Protein AF-A0A9J6G019-F1 (afdb_monomer_lite)

Foldseek 3Di:
DDDQAAAEEEDAPDPVVVVVVVVVCVVPVRYDYDDDHDDPVCVVVSVVSQVVCCVVPVVPDLDDDDDDPPDDDDPPVVVVCVVVVSPDPDDDDDDDDDDD

Sequence (100 aa):
MGFKLVFLLGTTQRREVRRRVSEENGLHEDIVQGNFIDAYRNLTYKTVMLIRWARDFCARASFVLKIDDDMLLSVWDLAANTEQAASREVYHVGMAVPQK

Secondary structure (DSSP, 8-state):
------EEEEE-S-HHHHHHHHHHHHHH--EEEEEEE--GGGHHHHHHHHHHHHHHH-TT-S------TT----HHHHHHHHGGG-SSS-----PPPPP-

Structure (mmCIF, N/CA/C/O backbone):
data_AF-A0A9J6G019-F1
#
_entry.id   AF-A0A9J6G019-F1
#
loop_
_atom_site.group_PDB
_atom_site.id
_atom_site.type_symbol
_atom_site.label_atom_id
_atom_site.label_alt_id
_atom_site.label_comp_id
_atom_site.label_asym_id
_atom_site.label_entity_id
_atom_site.label_seq_id
_atom_site.pdbx_PDB_ins_code
_atom_site.Cartn_x
_atom_site.Cartn_y
_atom_site.Cartn_z
_atom_site.occupancy
_atom_site.B_iso_or_equiv
_atom_site.auth_seq_id
_atom_site.auth_comp_id
_atom_site.auth_asym_id
_atom_site.auth_atom_id
_atom_site.pdbx_PDB_model_num
ATOM 1 N N . MET A 1 1 ? -3.483 -3.246 19.970 1.00 55.81 1 MET A N 1
ATOM 2 C CA . MET A 1 1 ? -3.865 -2.695 18.652 1.00 55.81 1 MET A CA 1
ATOM 3 C C . MET A 1 1 ? -2.992 -3.348 17.603 1.00 55.81 1 MET A C 1
ATOM 5 O O . MET A 1 1 ? -1.780 -3.277 17.732 1.00 55.81 1 MET A O 1
ATOM 9 N N . GLY A 1 2 ? -3.586 -4.040 16.636 1.00 78.12 2 GLY A N 1
ATOM 10 C CA . GLY A 1 2 ? -2.853 -4.603 15.504 1.00 78.12 2 GLY A CA 1
ATOM 11 C C . GLY A 1 2 ? -3.396 -3.994 14.222 1.00 78.12 2 GLY A C 1
ATOM 12 O O . GLY A 1 2 ? -4.611 -3.947 14.049 1.00 78.12 2 GLY A O 1
ATOM 13 N N . PHE A 1 3 ? -2.514 -3.522 13.350 1.00 85.19 3 PHE A N 1
ATOM 14 C CA . PHE A 1 3 ? -2.859 -3.140 11.984 1.00 85.19 3 PHE A CA 1
ATOM 15 C C . PHE A 1 3 ? -2.178 -4.108 11.015 1.00 85.19 3 PHE A C 1
ATOM 17 O O . PHE A 1 3 ? -1.179 -4.740 11.357 1.00 85.19 3 PHE A O 1
ATOM 24 N N . LYS A 1 4 ? -2.740 -4.241 9.813 1.00 89.81 4 LYS A N 1
ATOM 25 C CA . LYS A 1 4 ? -2.088 -4.926 8.697 1.00 89.81 4 LYS A CA 1
ATOM 26 C C . LYS A 1 4 ? -1.701 -3.881 7.663 1.00 89.81 4 LYS A C 1
ATOM 28 O O . LYS A 1 4 ? -2.552 -3.093 7.258 1.00 89.81 4 LYS A O 1
ATOM 33 N N . LEU A 1 5 ? -0.431 -3.880 7.279 1.00 92.31 5 LEU A N 1
ATOM 34 C CA . LEU A 1 5 ? 0.081 -3.079 6.177 1.00 92.31 5 LEU A CA 1
ATOM 35 C C . LEU A 1 5 ? 0.006 -3.913 4.898 1.00 92.31 5 LEU A C 1
ATOM 37 O O . LEU A 1 5 ? 0.304 -5.103 4.933 1.00 92.31 5 LEU A O 1
ATOM 41 N N . VAL A 1 6 ? -0.423 -3.289 3.804 1.00 95.94 6 VAL A N 1
ATOM 42 C CA . VAL A 1 6 ? -0.388 -3.875 2.463 1.00 95.94 6 VAL A CA 1
ATOM 43 C C . VAL A 1 6 ? 0.022 -2.812 1.456 1.00 95.94 6 VAL A C 1
ATOM 45 O O . VAL A 1 6 ? -0.396 -1.655 1.561 1.00 95.94 6 VAL A O 1
ATOM 48 N N . PHE A 1 7 ? 0.803 -3.208 0.460 1.00 97.25 7 PHE A N 1
ATOM 49 C CA . PHE A 1 7 ? 1.249 -2.344 -0.622 1.00 97.25 7 PHE A CA 1
ATOM 50 C C . PHE A 1 7 ? 0.423 -2.603 -1.874 1.00 97.25 7 PHE A C 1
ATOM 52 O O . PHE A 1 7 ? 0.345 -3.714 -2.393 1.00 97.25 7 PHE A O 1
ATOM 59 N N . LEU A 1 8 ? -0.204 -1.553 -2.392 1.00 97.50 8 LEU A N 1
ATOM 60 C CA . LEU A 1 8 ? -0.973 -1.638 -3.624 1.00 97.50 8 LEU A CA 1
ATOM 61 C C . LEU A 1 8 ? -0.082 -1.248 -4.791 1.00 97.50 8 LEU A C 1
ATOM 63 O O . LEU A 1 8 ? 0.489 -0.159 -4.786 1.00 97.50 8 LEU A O 1
ATOM 67 N N . LEU A 1 9 ? -0.020 -2.083 -5.823 1.00 97.69 9 LEU A N 1
ATOM 68 C CA . LEU A 1 9 ? 0.744 -1.808 -7.040 1.00 97.69 9 LEU A CA 1
ATOM 69 C C . LEU A 1 9 ? -0.094 -2.084 -8.286 1.00 97.69 9 LEU A C 1
ATOM 71 O O . LEU A 1 9 ? -0.957 -2.957 -8.296 1.00 97.69 9 LEU A O 1
ATOM 75 N N . GLY A 1 10 ? 0.176 -1.357 -9.363 1.00 97.06 10 GLY A N 1
ATOM 76 C CA . GLY A 1 10 ? -0.191 -1.793 -10.706 1.00 97.06 10 GLY A CA 1
ATOM 77 C C . GLY A 1 10 ? 0.907 -2.657 -11.335 1.00 97.06 10 GLY A C 1
ATOM 78 O O . GLY A 1 10 ? 1.903 -3.042 -10.718 1.00 97.06 10 GLY A O 1
ATOM 79 N N . THR A 1 11 ? 0.744 -2.945 -12.615 1.00 96.94 11 THR A N 1
ATOM 80 C CA . THR A 1 11 ? 1.756 -3.572 -13.469 1.00 96.94 11 THR A CA 1
ATOM 81 C C . THR A 1 11 ? 2.678 -2.527 -14.099 1.00 96.94 11 THR A C 1
ATOM 83 O O . THR A 1 11 ? 2.394 -1.333 -14.134 1.00 96.94 11 THR A O 1
ATOM 86 N N . THR A 1 12 ? 3.797 -2.976 -14.658 1.00 96.69 12 THR A N 1
ATOM 87 C CA . THR A 1 12 ? 4.738 -2.119 -15.387 1.00 96.69 12 THR A CA 1
ATOM 88 C C . THR A 1 12 ? 5.266 -2.840 -16.615 1.00 96.69 12 THR A C 1
ATOM 90 O O . THR A 1 12 ? 5.439 -4.060 -16.603 1.00 96.69 12 THR A O 1
ATOM 93 N N . GLN A 1 13 ? 5.565 -2.100 -17.685 1.00 96.31 13 GLN A N 1
ATOM 94 C CA . GLN A 1 13 ? 6.160 -2.667 -18.902 1.00 96.31 13 GLN A CA 1
ATOM 95 C C . GLN A 1 13 ? 7.644 -3.019 -18.717 1.00 96.31 13 GLN A C 1
ATOM 97 O O . GLN A 1 13 ? 8.172 -3.878 -19.428 1.00 96.31 13 GLN A O 1
ATOM 102 N N . ARG A 1 14 ? 8.311 -2.442 -17.709 1.00 97.62 14 ARG A N 1
ATOM 103 C CA . ARG A 1 14 ? 9.727 -2.693 -17.420 1.00 97.62 14 ARG A CA 1
ATOM 104 C C . ARG A 1 14 ? 9.917 -4.078 -16.798 1.00 97.62 14 ARG A C 1
ATOM 106 O O . ARG A 1 14 ? 9.535 -4.311 -15.653 1.00 97.62 14 ARG A O 1
ATOM 113 N N . ARG A 1 15 ? 10.542 -4.998 -17.544 1.00 97.38 15 ARG A N 1
ATOM 114 C CA . ARG A 1 15 ? 10.777 -6.391 -17.111 1.00 97.38 15 ARG A CA 1
ATOM 115 C C . ARG A 1 15 ? 11.566 -6.479 -15.805 1.00 97.38 15 ARG A C 1
ATOM 117 O O . ARG A 1 15 ? 11.240 -7.299 -14.958 1.00 97.38 15 ARG A O 1
ATOM 124 N N . GLU A 1 16 ? 12.573 -5.626 -15.644 1.00 98.25 16 GLU A N 1
ATOM 125 C CA . GLU A 1 16 ? 13.395 -5.588 -14.435 1.00 98.25 16 GLU A CA 1
ATOM 126 C C . GLU A 1 16 ? 12.573 -5.238 -13.190 1.00 98.25 16 GLU A C 1
ATOM 128 O O . GLU A 1 16 ? 12.682 -5.917 -12.174 1.00 98.25 16 GLU A O 1
ATOM 133 N N . VAL A 1 17 ? 11.700 -4.232 -13.288 1.00 97.88 17 VAL A N 1
ATOM 134 C CA . VAL A 1 17 ? 10.843 -3.822 -12.169 1.00 97.88 17 VAL A CA 1
ATOM 135 C C . VAL A 1 17 ? 9.851 -4.932 -11.821 1.00 97.88 17 VAL A C 1
ATOM 137 O O . VAL A 1 17 ? 9.706 -5.250 -10.649 1.00 97.88 17 VAL A O 1
ATOM 140 N N . ARG A 1 18 ? 9.238 -5.598 -12.814 1.00 97.06 18 ARG A N 1
ATOM 141 C CA . ARG A 1 18 ? 8.362 -6.757 -12.549 1.00 97.06 18 ARG A CA 1
ATOM 142 C C . ARG A 1 18 ? 9.085 -7.885 -11.811 1.00 97.06 18 ARG A C 1
ATOM 144 O O . ARG A 1 18 ? 8.518 -8.454 -10.888 1.00 97.06 18 ARG A O 1
ATOM 151 N N . ARG A 1 19 ? 10.329 -8.192 -12.201 1.00 98.19 19 ARG A N 1
ATOM 152 C CA . ARG A 1 19 ? 11.150 -9.200 -11.513 1.00 98.19 19 ARG A CA 1
ATOM 153 C C . ARG A 1 19 ? 11.381 -8.806 -10.053 1.00 98.19 19 ARG A C 1
ATOM 155 O O . ARG A 1 19 ? 11.131 -9.614 -9.172 1.00 98.19 19 ARG A O 1
ATOM 162 N N . ARG A 1 20 ? 11.789 -7.558 -9.803 1.00 98.44 20 ARG A N 1
ATOM 163 C CA . ARG A 1 20 ? 12.037 -7.051 -8.444 1.00 98.44 20 ARG A CA 1
ATOM 164 C C . ARG A 1 20 ? 10.784 -7.062 -7.567 1.00 98.44 20 ARG A C 1
ATOM 166 O O . ARG A 1 20 ? 10.884 -7.420 -6.406 1.00 98.44 20 ARG A O 1
ATOM 173 N N . VAL A 1 21 ? 9.623 -6.715 -8.125 1.00 98.19 21 VAL A N 1
ATOM 174 C CA . VAL A 1 21 ? 8.333 -6.800 -7.416 1.00 98.19 21 VAL A CA 1
ATOM 175 C C . VAL A 1 21 ? 7.997 -8.249 -7.059 1.00 98.19 21 VAL A C 1
ATOM 177 O O . VAL A 1 21 ? 7.555 -8.517 -5.953 1.00 98.19 21 VAL A O 1
ATOM 180 N N . SER A 1 22 ? 8.244 -9.200 -7.964 1.00 97.88 22 SER A N 1
ATOM 181 C CA . SER A 1 22 ? 8.026 -10.622 -7.669 1.00 97.88 22 SER A CA 1
ATOM 182 C C . SER A 1 22 ? 8.958 -11.151 -6.577 1.00 97.88 22 SER A C 1
ATOM 184 O O . SER A 1 22 ? 8.546 -12.008 -5.802 1.00 97.88 22 SER A O 1
ATOM 186 N N . GLU A 1 23 ? 10.207 -10.685 -6.544 1.00 98.44 23 GLU A N 1
ATOM 187 C CA . GLU A 1 23 ? 11.187 -11.062 -5.518 1.00 98.44 23 GLU A CA 1
ATOM 188 C C . GLU A 1 23 ? 10.819 -10.487 -4.154 1.00 98.44 23 GLU A C 1
ATOM 190 O O . GLU A 1 23 ? 10.845 -11.212 -3.168 1.00 98.44 23 GLU A O 1
ATOM 195 N N . GLU A 1 24 ? 10.430 -9.214 -4.109 1.00 98.44 24 GLU A N 1
ATOM 196 C CA . GLU A 1 24 ? 9.969 -8.550 -2.890 1.00 98.44 24 GLU A CA 1
ATOM 197 C C . GLU A 1 24 ? 8.715 -9.238 -2.331 1.00 98.44 24 GLU A C 1
ATOM 199 O O . GLU A 1 24 ? 8.697 -9.616 -1.158 1.00 98.44 24 GLU A O 1
ATOM 204 N N . ASN A 1 25 ? 7.735 -9.540 -3.190 1.00 98.00 25 ASN A N 1
ATOM 205 C CA . ASN A 1 25 ? 6.506 -10.187 -2.747 1.00 98.00 25 ASN A CA 1
ATOM 206 C C . ASN A 1 25 ? 6.770 -11.600 -2.206 1.00 98.00 25 ASN A C 1
ATOM 208 O O . ASN A 1 25 ? 6.072 -12.049 -1.306 1.00 98.00 25 ASN A O 1
ATOM 212 N N . GLY A 1 26 ? 7.780 -12.301 -2.736 1.00 98.19 26 GLY A N 1
ATOM 213 C CA . GLY A 1 26 ? 8.205 -13.604 -2.218 1.00 98.19 26 GLY A CA 1
ATOM 214 C C . GLY A 1 26 ? 8.873 -13.544 -0.839 1.00 98.19 26 GLY A C 1
ATOM 215 O O . GLY A 1 26 ? 9.015 -14.583 -0.201 1.00 98.19 26 GLY A O 1
ATOM 216 N N . LEU A 1 27 ? 9.295 -12.358 -0.386 1.00 98.19 27 LEU A N 1
ATOM 217 C CA . LEU A 1 27 ? 9.891 -12.140 0.934 1.00 98.19 27 LEU A CA 1
ATOM 218 C C . LEU A 1 27 ? 8.872 -11.627 1.959 1.00 98.19 27 LEU A C 1
ATOM 220 O O . LEU A 1 27 ? 8.955 -12.014 3.125 1.00 98.19 27 LEU A O 1
ATOM 224 N N . HIS A 1 28 ? 7.952 -10.750 1.545 1.00 97.88 28 HIS A N 1
ATOM 225 C CA . HIS A 1 28 ? 7.071 -10.018 2.465 1.00 97.88 28 HIS A CA 1
ATOM 226 C C . HIS A 1 28 ? 5.595 -10.423 2.393 1.00 97.88 28 HIS A C 1
ATOM 228 O O . HIS A 1 28 ? 4.895 -10.308 3.398 1.00 97.88 28 HIS A O 1
ATOM 234 N N . GLU A 1 29 ? 5.134 -10.933 1.248 1.00 96.81 29 GLU A N 1
ATOM 235 C CA . GLU A 1 29 ? 3.752 -11.385 1.020 1.00 96.81 29 GLU A CA 1
ATOM 236 C C . GLU A 1 29 ? 2.668 -10.336 1.354 1.00 96.81 29 GLU A C 1
ATOM 238 O O . GLU A 1 29 ? 1.540 -10.675 1.723 1.00 96.81 29 GLU A O 1
ATOM 243 N N . ASP A 1 30 ? 2.984 -9.048 1.210 1.00 97.19 30 ASP A N 1
ATOM 244 C CA . ASP A 1 30 ? 2.103 -7.924 1.538 1.00 97.19 30 ASP A CA 1
ATOM 245 C C . ASP A 1 30 ? 1.723 -7.060 0.319 1.00 97.19 30 ASP A C 1
ATOM 247 O O . ASP A 1 30 ? 1.098 -6.006 0.476 1.00 97.19 30 ASP A O 1
ATOM 251 N N . ILE A 1 31 ? 1.996 -7.527 -0.908 1.00 97.94 31 ILE A N 1
ATOM 252 C CA . ILE A 1 31 ? 1.598 -6.841 -2.144 1.00 97.94 31 ILE A CA 1
ATOM 253 C C . ILE A 1 31 ? 0.225 -7.296 -2.649 1.00 97.94 31 ILE A C 1
ATOM 255 O O . ILE A 1 31 ? -0.047 -8.472 -2.889 1.00 97.94 31 ILE A O 1
ATOM 259 N N . VAL A 1 32 ? -0.613 -6.310 -2.974 1.00 97.56 32 VAL A N 1
ATOM 260 C CA . VAL A 1 32 ? -1.824 -6.465 -3.784 1.00 97.56 32 VAL A CA 1
ATOM 261 C C . VAL A 1 32 ? -1.587 -5.824 -5.148 1.00 97.56 32 VAL A C 1
ATOM 263 O O . VAL A 1 32 ? -1.536 -4.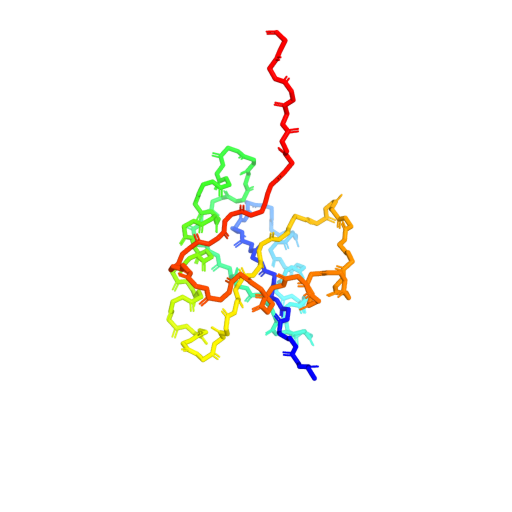597 -5.272 1.00 97.56 32 VAL A O 1
ATOM 266 N N . GLN A 1 33 ? -1.458 -6.651 -6.189 1.00 97.56 33 GLN A N 1
ATOM 267 C CA . GLN A 1 33 ? -1.148 -6.174 -7.536 1.00 97.56 33 GLN A CA 1
ATOM 268 C C . GLN A 1 33 ? -2.359 -6.208 -8.477 1.00 97.56 33 GLN A C 1
ATOM 270 O O . GLN A 1 33 ? -2.955 -7.254 -8.729 1.00 97.56 33 GLN A O 1
ATOM 275 N N . GLY A 1 34 ? -2.703 -5.051 -9.040 1.00 96.44 34 GLY A N 1
ATOM 276 C CA . GLY A 1 34 ? -3.787 -4.888 -10.002 1.00 96.44 34 GLY A CA 1
ATOM 277 C C . GLY A 1 34 ? -3.329 -4.999 -11.449 1.00 96.44 34 GLY A C 1
ATOM 278 O O . GLY A 1 34 ? -2.221 -4.596 -11.801 1.00 96.44 34 GLY A O 1
ATOM 279 N N . ASN A 1 35 ? -4.221 -5.474 -12.320 1.00 95.94 35 ASN A N 1
ATOM 280 C CA . ASN A 1 35 ? -3.960 -5.614 -13.754 1.00 95.94 35 ASN A CA 1
ATOM 281 C C . ASN A 1 35 ? -4.223 -4.311 -14.540 1.00 95.94 35 ASN A C 1
ATOM 283 O O . ASN A 1 35 ? -5.087 -4.248 -15.412 1.00 95.94 35 ASN A O 1
ATOM 287 N N . PHE A 1 36 ? -3.499 -3.247 -14.199 1.00 97.19 36 PHE A N 1
ATOM 288 C CA . PHE A 1 36 ? -3.474 -1.968 -14.920 1.00 97.19 36 PHE A CA 1
ATOM 289 C C . PHE A 1 36 ? -2.048 -1.410 -14.910 1.00 97.19 36 PHE A C 1
ATOM 291 O O . PHE A 1 36 ? -1.253 -1.803 -14.064 1.00 97.19 36 PHE A O 1
ATOM 298 N N . ILE A 1 37 ? -1.676 -0.525 -15.838 1.00 97.69 37 ILE A N 1
ATOM 299 C CA . ILE A 1 37 ? -0.338 0.095 -15.815 1.00 97.69 37 ILE A CA 1
ATOM 300 C C . ILE A 1 37 ? -0.254 1.072 -14.638 1.00 97.69 37 ILE A C 1
ATOM 302 O O . ILE A 1 37 ? -1.053 2.010 -14.580 1.00 97.69 37 ILE A O 1
ATOM 306 N N . ASP A 1 38 ? 0.707 0.878 -13.731 1.00 95.81 38 ASP A N 1
ATOM 307 C CA . ASP A 1 38 ? 0.956 1.806 -12.628 1.00 95.81 38 ASP A CA 1
ATOM 308 C C . ASP A 1 38 ? 1.565 3.099 -13.179 1.00 95.81 38 ASP A C 1
ATOM 310 O O . ASP A 1 38 ? 2.671 3.128 -13.725 1.00 95.81 38 ASP A O 1
ATOM 314 N N . ALA A 1 39 ? 0.771 4.158 -13.118 1.00 95.00 39 ALA A N 1
ATOM 315 C CA . ALA A 1 39 ? 1.100 5.485 -13.600 1.00 95.00 39 ALA A CA 1
ATOM 316 C C . ALA A 1 39 ? 0.229 6.496 -12.857 1.00 95.00 39 ALA A C 1
ATOM 318 O O . ALA A 1 39 ? -0.914 6.196 -12.516 1.00 95.00 39 ALA A O 1
ATOM 319 N N . TYR A 1 40 ? 0.721 7.725 -12.696 1.00 93.25 40 TYR A N 1
ATOM 320 C CA . TYR A 1 40 ? 0.001 8.788 -11.985 1.00 93.25 40 TYR A CA 1
ATOM 321 C C . TYR A 1 40 ? -1.433 9.008 -12.508 1.00 93.25 40 TYR A C 1
ATOM 323 O O . TYR A 1 40 ? -2.385 9.133 -11.745 1.00 93.25 40 TYR A O 1
ATOM 331 N N . ARG A 1 41 ? -1.620 8.959 -13.834 1.00 94.88 41 ARG A N 1
ATOM 332 C CA . ARG A 1 41 ? -2.944 9.101 -14.472 1.00 94.88 41 ARG A CA 1
ATOM 333 C C . ARG A 1 41 ? -3.917 7.961 -14.138 1.00 94.88 41 ARG A C 1
ATOM 335 O O . ARG A 1 41 ? -5.117 8.126 -14.307 1.00 94.88 41 ARG A O 1
ATOM 342 N N . ASN A 1 42 ? -3.402 6.828 -13.665 1.00 96.50 42 ASN A N 1
ATOM 343 C CA . ASN A 1 42 ? -4.150 5.610 -13.369 1.00 96.50 42 ASN A CA 1
ATOM 344 C C . ASN A 1 42 ? -4.372 5.396 -11.861 1.00 96.50 42 ASN A C 1
ATOM 346 O O . ASN A 1 42 ? -4.877 4.345 -11.466 1.00 96.50 42 ASN A O 1
ATOM 350 N N . LEU A 1 43 ? -4.050 6.380 -11.011 1.00 93.88 43 LEU A N 1
ATOM 351 C CA . LEU A 1 43 ? -4.260 6.282 -9.561 1.00 93.88 43 LEU A CA 1
ATOM 352 C C . LEU A 1 43 ? -5.730 6.034 -9.187 1.00 93.88 43 LEU A C 1
ATOM 354 O O . LEU A 1 43 ? -6.003 5.372 -8.190 1.00 93.88 43 LEU A O 1
ATOM 358 N N . THR A 1 44 ? -6.689 6.459 -10.014 1.00 95.31 44 THR A N 1
ATOM 359 C CA . THR A 1 44 ? -8.107 6.116 -9.823 1.00 95.31 44 THR A CA 1
ATOM 360 C C . THR A 1 44 ? -8.340 4.603 -9.833 1.00 95.31 44 THR A C 1
ATOM 362 O O . THR A 1 44 ? -9.060 4.099 -8.972 1.00 95.31 44 THR A O 1
ATOM 365 N N . TYR A 1 45 ? -7.698 3.850 -10.737 1.00 97.25 45 TYR A N 1
ATOM 366 C CA . TYR A 1 45 ? -7.796 2.384 -10.743 1.00 97.25 45 TYR A CA 1
ATOM 367 C C . TYR A 1 45 ? -7.197 1.773 -9.477 1.00 97.25 45 TYR A C 1
ATOM 369 O O . TYR A 1 45 ? -7.762 0.829 -8.928 1.00 97.25 45 TYR A O 1
ATOM 377 N N . LYS A 1 46 ? -6.109 2.360 -8.971 1.00 95.56 46 LYS A N 1
ATOM 378 C CA . LYS A 1 46 ? -5.468 1.962 -7.713 1.00 95.56 46 LYS A CA 1
ATOM 379 C C . LYS A 1 46 ? -6.395 2.167 -6.510 1.00 95.56 46 LYS A C 1
ATOM 381 O O . LYS A 1 46 ? -6.528 1.267 -5.686 1.00 95.56 46 LYS A O 1
ATOM 386 N N . THR A 1 47 ? -7.117 3.288 -6.455 1.00 94.94 47 THR A N 1
ATOM 387 C CA . THR A 1 47 ? -8.131 3.549 -5.417 1.00 94.94 47 THR A CA 1
ATOM 388 C C . THR A 1 47 ? -9.324 2.596 -5.520 1.00 94.94 47 THR A C 1
ATOM 390 O O . THR A 1 47 ? -9.757 2.043 -4.513 1.00 94.94 47 THR A O 1
ATOM 393 N N . VAL A 1 48 ? -9.845 2.341 -6.726 1.00 96.00 48 VAL A N 1
ATOM 394 C CA . VAL A 1 48 ? -10.942 1.371 -6.915 1.00 96.00 48 VAL A CA 1
ATOM 395 C C . VAL A 1 48 ? -10.507 -0.040 -6.510 1.00 96.00 48 VAL A C 1
ATOM 397 O O . VAL A 1 48 ? -11.279 -0.766 -5.882 1.00 96.00 48 VAL A O 1
ATOM 400 N N . MET A 1 49 ? -9.269 -0.423 -6.831 1.00 96.69 49 MET A N 1
ATOM 401 C CA . MET A 1 49 ? -8.676 -1.688 -6.400 1.00 96.69 49 MET A CA 1
ATOM 402 C C . MET A 1 49 ? -8.603 -1.788 -4.875 1.00 96.69 49 MET A C 1
ATOM 404 O O . MET A 1 49 ? -9.027 -2.808 -4.340 1.00 96.69 49 MET A O 1
ATOM 408 N N . LEU A 1 50 ? -8.139 -0.739 -4.184 1.00 95.38 50 LEU A N 1
ATOM 409 C CA . LEU A 1 50 ? -8.114 -0.692 -2.718 1.00 95.38 50 LEU A CA 1
ATOM 410 C C . LEU A 1 50 ? -9.490 -0.964 -2.121 1.00 95.38 50 LEU A C 1
ATOM 412 O O . LEU A 1 50 ? -9.620 -1.827 -1.261 1.00 95.38 50 LEU A O 1
ATOM 416 N N . ILE A 1 51 ? -10.512 -0.240 -2.584 1.00 94.00 51 ILE A N 1
ATOM 417 C CA . ILE A 1 51 ? -11.870 -0.350 -2.039 1.00 94.00 51 ILE A CA 1
ATOM 418 C C . ILE A 1 51 ? -12.410 -1.772 -2.232 1.00 94.00 51 ILE A C 1
ATOM 420 O O . ILE A 1 51 ? -12.969 -2.350 -1.302 1.00 94.00 51 ILE A O 1
ATOM 424 N N . ARG A 1 52 ? -12.217 -2.358 -3.421 1.00 95.12 52 ARG A N 1
ATOM 425 C CA . ARG A 1 52 ? -12.640 -3.738 -3.713 1.00 95.12 52 ARG A CA 1
ATOM 426 C C . ARG A 1 52 ? -11.906 -4.754 -2.845 1.00 95.12 52 ARG A C 1
ATOM 428 O O . ARG A 1 52 ? -12.546 -5.582 -2.209 1.00 95.12 52 ARG A O 1
ATOM 435 N N . TRP A 1 53 ? -10.581 -4.660 -2.781 1.00 95.88 53 TRP A N 1
ATOM 436 C CA . TRP A 1 53 ? -9.772 -5.579 -1.989 1.00 95.88 53 TRP A CA 1
ATOM 437 C C . TRP A 1 53 ? -10.115 -5.481 -0.496 1.00 95.88 53 TRP A C 1
ATOM 439 O O . TRP A 1 53 ? -10.355 -6.494 0.153 1.00 95.88 53 TRP A O 1
ATOM 449 N N . ALA A 1 54 ? -10.243 -4.269 0.044 1.00 94.38 54 ALA A N 1
ATOM 450 C CA . ALA A 1 54 ? -10.609 -4.074 1.442 1.00 94.38 54 ALA A CA 1
ATOM 451 C C . ALA A 1 54 ? -12.006 -4.628 1.759 1.00 94.38 54 ALA A C 1
ATOM 453 O O . ALA A 1 54 ? -12.190 -5.281 2.785 1.00 94.38 54 ALA A O 1
ATOM 454 N N . ARG A 1 5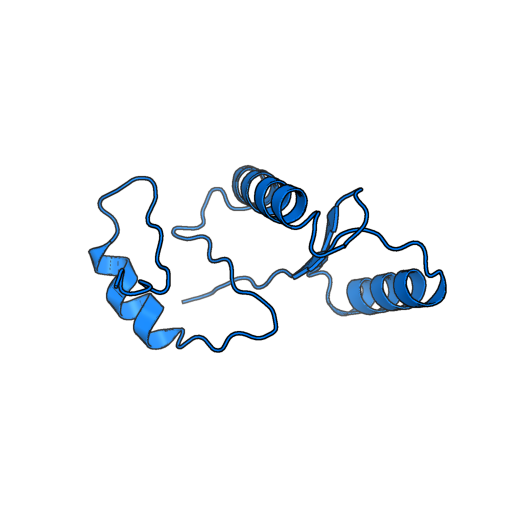5 ? -12.984 -4.435 0.865 1.00 92.56 55 ARG A N 1
ATOM 455 C CA . ARG A 1 55 ? -14.319 -5.030 1.010 1.00 92.56 55 ARG A CA 1
ATOM 456 C C . ARG A 1 55 ? -14.253 -6.555 1.114 1.00 92.56 55 ARG A C 1
ATOM 458 O O . ARG A 1 55 ? -14.926 -7.130 1.964 1.00 92.56 55 ARG A O 1
ATOM 465 N N . ASP A 1 56 ? -13.466 -7.195 0.256 1.00 95.12 56 ASP A N 1
ATOM 466 C CA . ASP A 1 56 ? -13.464 -8.652 0.132 1.00 95.12 56 ASP A CA 1
ATOM 467 C C . ASP A 1 56 ? -12.570 -9.335 1.195 1.00 95.12 56 ASP A C 1
ATOM 469 O O . ASP A 1 56 ? -12.875 -10.444 1.632 1.00 95.12 56 ASP A O 1
ATOM 473 N N . PHE A 1 57 ? -11.506 -8.669 1.668 1.00 94.94 57 PHE A N 1
ATOM 474 C CA . PHE A 1 57 ? -10.494 -9.263 2.562 1.00 94.94 57 PHE A CA 1
ATOM 475 C C . PHE A 1 57 ? -10.409 -8.635 3.964 1.00 94.94 57 PHE A C 1
ATOM 477 O O . PHE A 1 57 ? -9.796 -9.217 4.864 1.00 94.94 57 PHE A O 1
ATOM 484 N N . CYS A 1 58 ? -11.043 -7.483 4.201 1.00 92.50 58 CYS A N 1
ATOM 485 C CA . CYS A 1 58 ? -10.988 -6.755 5.475 1.00 92.50 58 CYS A CA 1
ATOM 486 C C . CYS A 1 58 ? -12.361 -6.602 6.150 1.00 92.50 58 CYS A C 1
ATOM 488 O O . CYS A 1 58 ? -12.585 -5.634 6.866 1.00 92.50 58 CYS A O 1
ATOM 490 N N . ALA A 1 59 ? -13.257 -7.585 6.015 1.00 87.94 59 ALA A N 1
ATOM 491 C CA . ALA A 1 59 ? -14.617 -7.533 6.578 1.00 87.94 59 ALA A CA 1
ATOM 492 C C . ALA A 1 59 ? -14.699 -7.296 8.106 1.00 87.94 59 ALA A C 1
ATOM 494 O O . ALA A 1 59 ? -15.750 -6.924 8.616 1.00 87.94 59 ALA A O 1
ATOM 495 N N . ARG A 1 60 ? -13.607 -7.531 8.849 1.00 88.38 60 ARG A N 1
ATOM 496 C CA . ARG A 1 60 ? -13.511 -7.300 10.304 1.00 88.38 60 ARG A CA 1
ATOM 497 C C . ARG A 1 60 ? -12.701 -6.056 10.681 1.00 88.38 60 ARG A C 1
ATOM 499 O O . ARG A 1 60 ? -12.486 -5.820 11.865 1.00 88.38 60 ARG A O 1
ATOM 506 N N . ALA A 1 61 ? -12.180 -5.314 9.706 1.00 87.31 61 ALA A N 1
ATOM 507 C CA . ALA A 1 61 ? -11.428 -4.102 9.987 1.00 87.31 61 ALA A CA 1
ATOM 508 C C . ALA A 1 61 ? -12.395 -2.976 10.362 1.00 87.31 61 ALA A C 1
ATOM 510 O O . ALA A 1 61 ? -13.327 -2.689 9.617 1.00 87.31 61 ALA A O 1
ATOM 511 N N . SER A 1 62 ? -12.149 -2.319 11.495 1.00 83.94 62 SER A N 1
ATOM 512 C CA . SER A 1 62 ? -12.924 -1.139 11.895 1.00 83.94 62 SER A CA 1
ATOM 513 C C . SER A 1 62 ? -12.642 0.063 10.993 1.00 83.94 62 SER A C 1
ATOM 515 O O . SER A 1 62 ? -13.517 0.892 10.777 1.00 83.94 62 SER A O 1
ATOM 517 N N . PHE A 1 63 ? -11.418 0.149 10.461 1.00 82.81 63 PHE A N 1
ATOM 518 C CA . PHE A 1 63 ? -10.972 1.232 9.591 1.00 82.81 63 PHE A CA 1
ATOM 519 C C . PHE A 1 63 ? -10.037 0.697 8.509 1.00 82.81 63 PHE A C 1
ATOM 521 O O . PHE A 1 63 ? -9.251 -0.224 8.741 1.00 82.81 63 PHE A O 1
ATOM 528 N N . VAL A 1 64 ? -10.099 1.325 7.338 1.00 87.81 64 VAL A N 1
ATOM 529 C CA . VAL A 1 64 ? -9.155 1.131 6.238 1.00 87.81 64 VAL A CA 1
ATOM 530 C C . VAL A 1 64 ? -8.523 2.480 5.962 1.00 87.81 64 VAL A C 1
ATOM 532 O O . VAL A 1 64 ? -9.229 3.463 5.743 1.00 87.81 64 VAL A O 1
ATOM 535 N N . LEU A 1 65 ? -7.196 2.525 5.978 1.00 87.81 65 LEU A N 1
ATOM 536 C CA . LEU A 1 65 ? -6.445 3.744 5.740 1.00 87.81 65 LEU A CA 1
ATOM 537 C C . LEU A 1 65 ? -5.645 3.620 4.449 1.00 87.81 65 LEU A C 1
ATOM 539 O O . LEU A 1 65 ? -4.883 2.673 4.271 1.00 87.81 65 LEU A O 1
ATOM 543 N N . LYS A 1 66 ? -5.800 4.615 3.575 1.00 90.56 66 LYS A N 1
ATOM 544 C CA . LYS A 1 66 ? -4.916 4.841 2.433 1.00 90.56 66 LYS A CA 1
ATOM 545 C C . LYS A 1 66 ? -3.946 5.960 2.788 1.00 90.56 66 LYS A C 1
ATOM 547 O O . LYS A 1 66 ? -4.391 7.058 3.108 1.00 90.56 66 LYS A O 1
ATOM 552 N N . ILE A 1 67 ? -2.656 5.691 2.652 1.00 89.56 67 ILE A N 1
ATOM 553 C CA . ILE A 1 67 ? -1.602 6.707 2.603 1.00 89.56 67 ILE A CA 1
ATOM 554 C C . ILE A 1 67 ? -0.762 6.469 1.352 1.00 89.56 67 ILE A C 1
ATOM 556 O O . ILE A 1 67 ? -0.715 5.342 0.852 1.00 89.56 67 ILE A O 1
ATOM 560 N N . ASP A 1 68 ? -0.152 7.527 0.839 1.00 90.75 68 ASP A N 1
ATOM 561 C CA . ASP A 1 68 ? 0.831 7.419 -0.236 1.00 90.75 68 ASP A CA 1
ATOM 562 C C . ASP A 1 68 ? 2.238 7.211 0.369 1.00 90.75 68 ASP A C 1
ATOM 564 O O . ASP A 1 68 ? 2.447 7.407 1.570 1.00 90.75 68 ASP A O 1
ATOM 568 N N . ASP A 1 69 ? 3.188 6.732 -0.434 1.00 90.44 69 ASP A N 1
ATOM 569 C CA . ASP A 1 69 ? 4.538 6.332 -0.004 1.00 90.44 69 ASP A CA 1
ATOM 570 C C . ASP A 1 69 ? 5.467 7.513 0.324 1.00 90.44 69 ASP A C 1
ATOM 572 O O . ASP A 1 69 ? 6.544 7.328 0.890 1.00 90.44 69 ASP A O 1
ATOM 576 N N . ASP A 1 70 ? 5.030 8.731 0.017 1.00 90.12 70 ASP A N 1
ATOM 577 C CA . ASP A 1 70 ? 5.696 9.998 0.307 1.00 90.12 70 ASP A CA 1
ATOM 578 C C . ASP A 1 70 ? 5.032 10.785 1.456 1.00 90.12 70 ASP A C 1
ATOM 580 O O . ASP A 1 70 ? 5.358 11.951 1.695 1.00 90.12 70 ASP A O 1
ATOM 584 N N . MET A 1 71 ? 4.128 10.147 2.209 1.00 86.69 71 MET A N 1
ATOM 585 C CA . MET A 1 71 ? 3.432 10.746 3.348 1.00 86.69 71 MET A CA 1
ATOM 586 C C . MET A 1 71 ? 3.942 10.213 4.692 1.00 86.69 71 MET A C 1
ATOM 588 O O . MET A 1 71 ? 4.215 9.027 4.860 1.00 86.69 71 MET A O 1
ATOM 592 N N . LEU A 1 72 ? 3.985 11.088 5.701 1.00 85.94 72 LEU A N 1
ATOM 593 C CA . LEU A 1 72 ? 4.194 10.706 7.100 1.00 85.94 72 LEU A CA 1
ATOM 594 C C . LEU A 1 72 ? 2.868 10.748 7.863 1.00 85.94 72 LEU A C 1
ATOM 596 O O . LEU A 1 72 ? 2.090 11.692 7.726 1.00 85.94 72 LEU A O 1
ATOM 600 N N . LEU A 1 73 ? 2.632 9.737 8.700 1.00 83.06 73 LEU A N 1
ATOM 601 C CA . LEU A 1 73 ? 1.423 9.598 9.506 1.00 83.06 73 LEU A CA 1
ATOM 602 C C . LEU A 1 73 ? 1.774 9.310 10.969 1.00 83.06 73 LEU A C 1
ATOM 604 O O . LEU A 1 73 ? 2.512 8.371 11.268 1.00 83.06 73 LEU A O 1
ATOM 608 N N . SER A 1 74 ? 1.157 10.055 11.887 1.00 85.44 74 SER A N 1
ATOM 609 C CA . SER A 1 74 ? 1.120 9.695 13.306 1.00 85.44 74 SER A CA 1
ATOM 610 C C . SER A 1 74 ? -0.004 8.690 13.557 1.00 85.44 74 SER A C 1
ATOM 612 O O . SER A 1 74 ? -1.188 9.033 13.577 1.00 85.44 74 SER A O 1
ATOM 614 N N . VAL A 1 75 ? 0.364 7.421 13.736 1.00 79.44 75 VAL A N 1
ATOM 615 C CA . VAL A 1 75 ? -0.599 6.339 14.004 1.00 79.44 75 VAL A CA 1
ATOM 616 C C . VAL A 1 75 ? -1.287 6.531 15.361 1.00 79.44 75 VAL A C 1
ATOM 618 O O . VAL A 1 75 ? -2.455 6.181 15.509 1.00 79.44 75 VAL A O 1
ATOM 621 N N . TRP A 1 76 ? -0.592 7.128 16.335 1.00 82.44 76 TRP A N 1
ATOM 622 C CA . TRP A 1 76 ? -1.121 7.399 17.675 1.00 82.44 76 TRP A CA 1
ATOM 623 C C . TRP A 1 76 ? -2.245 8.433 17.643 1.00 82.44 76 TRP A C 1
ATOM 625 O O . TRP A 1 76 ? -3.308 8.201 18.216 1.00 82.44 76 TRP A O 1
ATOM 635 N N . ASP A 1 77 ? -2.039 9.528 16.908 1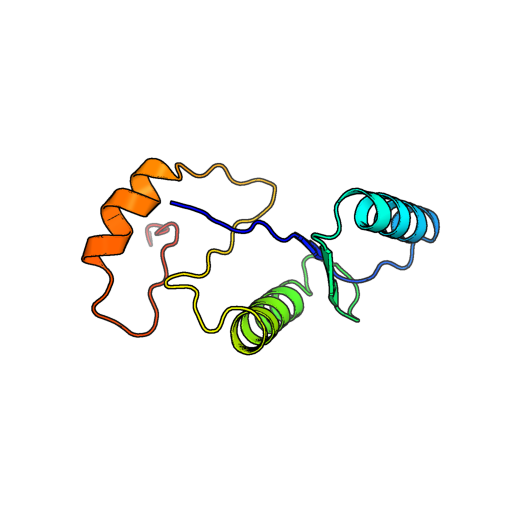.00 82.62 77 ASP A N 1
ATOM 636 C CA . ASP A 1 77 ? -3.057 10.570 16.761 1.00 82.62 77 ASP A CA 1
ATOM 637 C C . ASP A 1 77 ? -4.262 10.044 15.982 1.00 82.62 77 ASP A C 1
ATOM 639 O O . ASP A 1 77 ? -5.408 10.338 16.323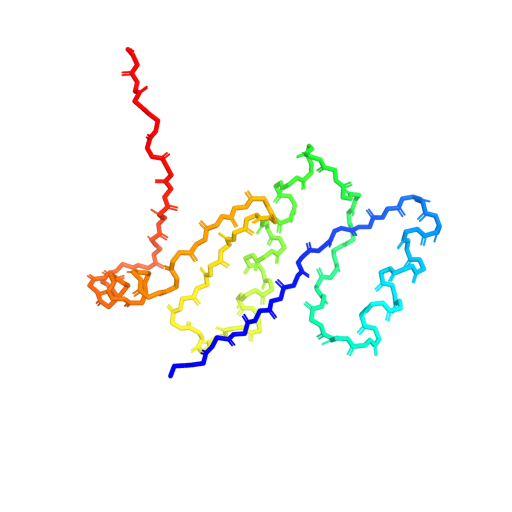 1.00 82.62 77 ASP A O 1
ATOM 643 N N . LEU A 1 78 ? -4.029 9.219 14.956 1.00 77.44 78 LEU A N 1
ATOM 644 C CA . LEU A 1 78 ? -5.120 8.592 14.219 1.00 77.44 78 LEU A CA 1
ATOM 645 C C . LEU A 1 78 ? -5.934 7.651 15.118 1.00 77.44 78 LEU A C 1
ATOM 647 O O . LEU A 1 78 ? -7.162 7.702 15.103 1.00 77.44 78 LEU A O 1
ATOM 651 N N . ALA A 1 79 ? -5.272 6.817 15.920 1.00 76.31 79 ALA A N 1
ATOM 652 C CA . ALA A 1 79 ? -5.940 5.892 16.831 1.00 76.31 79 ALA A CA 1
ATOM 653 C C . ALA A 1 79 ? -6.789 6.628 17.882 1.00 76.31 79 ALA A C 1
ATOM 655 O O . ALA A 1 79 ? -7.942 6.266 18.092 1.00 76.31 79 ALA A O 1
ATOM 656 N N . ALA A 1 80 ? -6.261 7.702 18.477 1.00 76.00 80 ALA A N 1
ATOM 657 C CA . ALA A 1 80 ? -6.982 8.491 19.476 1.00 76.00 80 ALA A CA 1
ATOM 658 C C . ALA A 1 80 ? -8.231 9.193 18.907 1.00 76.00 80 ALA A C 1
ATOM 660 O O . ALA A 1 80 ? -9.244 9.311 19.591 1.00 76.00 80 ALA A O 1
ATOM 661 N N . ASN A 1 81 ? -8.178 9.646 17.649 1.00 70.69 81 ASN A N 1
ATOM 662 C CA . ASN A 1 81 ? -9.266 10.413 17.033 1.00 70.69 81 ASN A CA 1
ATOM 663 C C . ASN A 1 81 ? -10.294 9.548 16.279 1.00 70.69 81 ASN A C 1
ATOM 665 O O . ASN A 1 81 ? -11.423 9.984 16.051 1.00 70.69 81 ASN A O 1
ATOM 669 N N . THR A 1 82 ? -9.937 8.322 15.887 1.00 65.62 82 THR A N 1
ATOM 670 C CA . THR A 1 82 ? -10.849 7.422 15.155 1.00 65.62 82 THR A CA 1
ATOM 671 C C . THR A 1 82 ? -11.936 6.818 16.043 1.00 65.62 82 THR A C 1
ATOM 673 O O . THR A 1 82 ? -13.041 6.591 15.553 1.00 65.62 82 THR A O 1
ATOM 676 N N . GLU A 1 83 ? -11.707 6.664 17.352 1.00 59.12 83 GLU A N 1
ATOM 677 C CA . GLU A 1 83 ? -12.749 6.236 18.306 1.00 59.12 83 GLU A CA 1
ATOM 678 C C . GLU A 1 83 ? -13.942 7.209 18.353 1.00 59.12 83 GLU A C 1
ATOM 680 O O . GLU A 1 83 ? -15.090 6.800 18.520 1.00 59.12 83 GLU A O 1
ATOM 685 N N . GLN A 1 84 ? -13.694 8.501 18.123 1.00 53.00 84 GLN A N 1
ATOM 686 C CA . GLN A 1 84 ? -14.718 9.550 18.132 1.00 53.00 84 GLN A CA 1
ATOM 687 C C . GLN A 1 84 ? -15.491 9.645 16.803 1.00 53.00 84 GLN A C 1
ATOM 689 O O . GLN A 1 84 ? -16.595 10.190 16.738 1.00 53.00 84 GLN A O 1
ATOM 694 N N . ALA A 1 85 ? -14.924 9.065 15.745 1.00 56.56 85 ALA A N 1
ATOM 695 C CA . ALA A 1 85 ? -15.451 9.016 14.392 1.00 56.56 85 ALA A CA 1
ATOM 696 C C . ALA A 1 85 ? -16.052 7.636 14.060 1.00 56.56 85 ALA A C 1
ATOM 698 O O . ALA A 1 85 ? -16.009 7.211 12.922 1.00 56.56 85 ALA A O 1
ATOM 699 N N . ALA A 1 86 ? -16.605 6.892 15.018 1.00 54.25 86 ALA A N 1
ATOM 700 C CA . ALA A 1 86 ? -17.243 5.594 14.746 1.00 54.25 86 ALA A CA 1
ATOM 701 C C . ALA A 1 86 ? -18.748 5.696 14.387 1.00 54.25 86 ALA A C 1
ATOM 703 O O . ALA A 1 86 ? -19.442 4.686 14.323 1.00 54.25 86 ALA A O 1
ATOM 704 N N . SER A 1 87 ? -19.280 6.908 14.173 1.00 55.09 87 SER A N 1
ATOM 705 C CA . SER A 1 87 ? -20.722 7.193 14.024 1.00 55.09 87 SER A CA 1
ATOM 706 C C . SER A 1 87 ? -21.213 7.451 12.585 1.00 55.09 87 SER A C 1
ATOM 708 O O . SER A 1 87 ? -22.383 7.779 12.393 1.00 55.09 87 SER A O 1
ATOM 710 N N . ARG A 1 88 ? -20.366 7.293 11.557 1.00 53.75 88 ARG A N 1
ATOM 711 C CA . ARG A 1 88 ? -20.711 7.407 10.121 1.00 53.75 88 ARG A CA 1
ATOM 712 C C . ARG A 1 88 ? -20.110 6.252 9.312 1.00 53.75 88 ARG A C 1
ATOM 714 O O . ARG A 1 88 ? -19.055 5.731 9.646 1.00 53.75 88 ARG A O 1
ATOM 721 N N . GLU A 1 89 ? -20.767 5.886 8.212 1.00 54.78 89 GLU A N 1
ATOM 722 C CA . GLU A 1 89 ? -20.342 4.771 7.346 1.00 54.78 89 GLU A CA 1
ATOM 723 C C . GLU A 1 89 ? -19.038 5.038 6.573 1.00 54.78 89 GLU A C 1
ATOM 725 O O . GLU A 1 89 ? -18.318 4.097 6.253 1.00 54.78 89 GLU A O 1
ATOM 730 N N . VAL A 1 90 ? -18.710 6.302 6.267 1.00 57.28 90 VAL A N 1
ATOM 731 C CA . VAL A 1 90 ? -17.476 6.674 5.553 1.00 57.28 90 VAL A CA 1
ATOM 732 C C . VAL A 1 90 ? -16.923 7.988 6.104 1.00 57.28 90 VAL A C 1
ATOM 734 O O . VAL A 1 90 ? -17.588 9.024 6.043 1.00 57.28 90 VAL A O 1
ATOM 737 N N . TYR A 1 91 ? -15.683 7.963 6.595 1.00 61.72 91 TYR A N 1
ATOM 738 C CA . TYR A 1 91 ? -14.945 9.147 7.036 1.00 61.72 91 TYR A CA 1
ATOM 739 C C . TYR A 1 91 ? -13.761 9.400 6.111 1.00 61.72 91 TYR A C 1
ATOM 741 O O . TYR A 1 91 ? -12.889 8.550 5.959 1.00 61.72 91 TYR A O 1
ATOM 749 N N . HIS A 1 92 ? -13.727 10.587 5.510 1.00 63.88 92 HIS A N 1
ATOM 750 C CA . HIS A 1 92 ? -12.585 11.050 4.732 1.00 63.88 92 HIS A CA 1
ATOM 751 C C . HIS A 1 92 ? -11.799 12.053 5.568 1.00 63.88 92 HIS A C 1
ATOM 753 O O . HIS A 1 92 ? -12.305 13.127 5.894 1.00 63.88 92 HIS A O 1
ATOM 759 N N . VAL A 1 93 ? -10.561 11.702 5.901 1.00 65.25 93 VAL A N 1
ATOM 760 C CA . VAL A 1 93 ? -9.584 12.634 6.464 1.00 65.25 93 VAL A CA 1
ATOM 761 C C . VAL A 1 93 ? -8.665 13.045 5.324 1.00 65.25 93 VAL A C 1
ATOM 763 O O . VAL A 1 93 ? -8.068 12.197 4.666 1.00 65.25 93 VAL A O 1
ATOM 766 N N . GLY A 1 94 ? -8.587 14.342 5.056 1.00 66.12 94 GLY A N 1
ATOM 767 C CA . GLY A 1 94 ? -7.754 14.895 3.998 1.00 66.12 94 GLY A CA 1
ATOM 768 C C . GLY A 1 94 ? -7.228 16.266 4.389 1.00 66.12 94 GLY A C 1
ATOM 769 O O . GLY A 1 94 ? -7.757 16.914 5.293 1.00 66.12 94 GLY A O 1
ATOM 770 N N . MET A 1 95 ? -6.179 16.713 3.704 1.00 65.88 95 MET A N 1
ATOM 771 C CA . MET A 1 95 ? -5.696 18.080 3.860 1.00 65.88 95 MET A CA 1
ATOM 772 C C . MET A 1 95 ? -6.729 19.048 3.279 1.00 65.88 95 MET A C 1
ATOM 774 O O . MET A 1 95 ? -7.012 19.022 2.081 1.00 65.88 95 MET A O 1
ATOM 778 N N . ALA A 1 96 ? -7.291 19.908 4.127 1.00 69.25 96 ALA A N 1
ATOM 779 C CA . ALA A 1 96 ? -8.119 21.012 3.668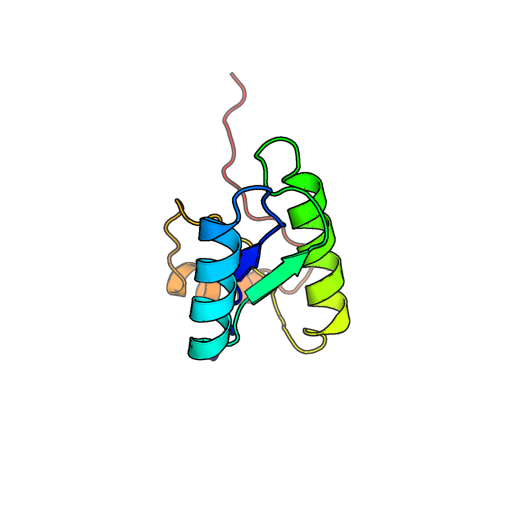 1.00 69.25 96 ALA A CA 1
ATOM 780 C C . ALA A 1 96 ? -7.220 22.051 2.987 1.00 69.25 96 ALA A C 1
ATOM 782 O O . ALA A 1 96 ? -6.348 22.642 3.624 1.00 69.25 96 ALA A O 1
ATOM 783 N N . VAL A 1 97 ? -7.422 22.268 1.688 1.00 73.44 97 VAL A N 1
ATOM 784 C CA . VAL A 1 97 ? -6.761 23.356 0.963 1.00 73.44 97 VAL A CA 1
ATOM 785 C C . VAL A 1 97 ? -7.628 24.606 1.119 1.00 73.44 97 VAL A C 1
ATOM 787 O O . VAL A 1 97 ? -8.796 24.565 0.722 1.00 73.44 97 VAL A O 1
ATOM 790 N N . PRO A 1 98 ? -7.109 25.708 1.692 1.00 67.19 98 PRO A N 1
ATOM 791 C CA . PRO 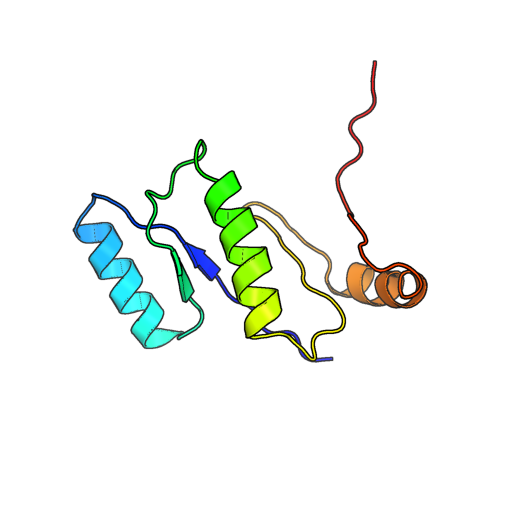A 1 98 ? -7.865 26.948 1.789 1.00 67.19 98 PRO A CA 1
ATOM 792 C C . PRO A 1 98 ? -8.249 27.427 0.387 1.00 67.19 98 PRO A C 1
ATOM 794 O O . PRO A 1 98 ? -7.385 27.578 -0.480 1.00 67.19 98 PRO A O 1
ATOM 797 N N . GLN A 1 99 ? -9.539 27.661 0.159 1.00 59.47 99 GLN A N 1
ATOM 798 C CA . GLN A 1 99 ? -9.996 28.386 -1.025 1.00 59.47 99 GLN A CA 1
ATOM 799 C C . GLN A 1 99 ? -9.596 29.854 -0.825 1.00 59.47 99 GLN A C 1
ATOM 801 O O . GLN A 1 99 ? -9.903 30.429 0.221 1.00 59.47 99 GLN A O 1
ATOM 806 N N . LYS A 1 100 ? -8.843 30.415 -1.774 1.00 57.28 100 LYS A N 1
ATOM 807 C CA . LYS A 1 100 ? -8.565 31.856 -1.821 1.00 57.28 100 LYS A CA 1
ATOM 808 C C . LYS A 1 100 ? -9.801 32.623 -2.264 1.00 57.28 100 LYS A C 1
ATOM 810 O O . LYS A 1 100 ? -10.518 32.088 -3.136 1.00 57.28 100 LYS A O 1
#

pLDDT: mean 86.18, std 14.22, range [53.0, 98.44]

InterPro domains:
  IPR002659 Glycosyl transferase, family 31 [PF01762] (3-85)
  IPR002659 Glycosyl transferase, family 31 [PTHR11214] (4-91)

Organism: Haemaphysalis longicornis (NCBI:txid44386)

Radius of gyration: 15.89 Å; chains: 1; bounding box: 34×46×38 Å